Protein AF-A0A0E0ALT7-F1 (afdb_monomer)

Nearest PDB structures (foldseek):
  3t4s-assembly1_A  TM=9.962E-01  e=2.705E-13  Arabidopsis thaliana
  3t4t-assembly1_B  TM=9.961E-01  e=7.423E-13  Arabidopsis thaliana
  3t4q-assembly1_A  TM=9.962E-01  e=1.039E-12  Arabidopsis thaliana

Radius of gyration: 17.49 Å; Cα contacts (8 Å, |Δi|>4): 103; chains: 1; bounding box: 49×44×40 Å

Secondary structure (DSSP, 8-state):
-HHHHHHHHHHHHHHHHHHHIIIIIISSS----HHHHHHHHHHGGGG-TT-S--EEE--EEGGGHHHHHHHHTS--B-TTSSBPPP-SEE--EEEEPPP-PPPHHHHTTSS--

Organism: NCBI:txid40148

Structure (mmCIF, N/CA/C/O backbone):
data_AF-A0A0E0ALT7-F1
#
_entry.id   AF-A0A0E0ALT7-F1
#
loop_
_atom_site.group_PDB
_atom_site.id
_atom_site.type_symbol
_atom_site.label_atom_id
_atom_site.label_alt_id
_atom_site.label_comp_id
_atom_site.label_asym_id
_atom_site.label_entity_id
_atom_site.label_seq_id
_atom_site.pdbx_PDB_ins_code
_atom_site.Cartn_x
_atom_site.Cartn_y
_atom_site.Cartn_z
_atom_site.occupancy
_atom_site.B_iso_or_equiv
_atom_site.auth_seq_id
_atom_site.auth_comp_id
_atom_site.auth_asym_id
_atom_site.auth_atom_id
_atom_site.pdbx_PDB_model_num
ATOM 1 N N . MET A 1 1 ? 4.319 16.113 -23.425 1.00 69.81 1 MET A N 1
ATOM 2 C CA . MET A 1 1 ? 5.439 16.011 -22.458 1.00 69.81 1 MET A CA 1
ATOM 3 C C . MET A 1 1 ? 4.958 15.789 -21.023 1.00 69.81 1 MET A C 1
ATOM 5 O O . MET A 1 1 ? 5.185 14.700 -20.518 1.00 69.81 1 MET A O 1
ATOM 9 N N . LEU A 1 2 ? 4.265 16.734 -20.362 1.00 85.00 2 LEU A N 1
ATOM 10 C CA . LEU A 1 2 ? 3.747 16.507 -18.992 1.00 85.00 2 LEU A CA 1
ATOM 11 C C . LEU A 1 2 ? 2.653 15.423 -18.943 1.00 85.00 2 LEU A C 1
ATOM 13 O O . LEU A 1 2 ? 2.668 14.558 -18.072 1.00 85.00 2 LEU A O 1
ATOM 17 N N . GLN A 1 3 ? 1.733 15.450 -19.911 1.00 83.75 3 GLN A N 1
ATOM 18 C CA . GLN A 1 3 ? 0.645 14.474 -20.026 1.00 83.75 3 GLN A CA 1
ATOM 19 C C . GLN A 1 3 ? 1.167 13.039 -20.212 1.00 83.75 3 GLN A C 1
ATOM 21 O O . GLN A 1 3 ? 0.667 12.121 -19.569 1.00 83.75 3 GLN A O 1
ATOM 26 N N . ASP A 1 4 ? 2.225 12.859 -21.007 1.00 83.06 4 ASP A N 1
ATOM 27 C CA . ASP A 1 4 ? 2.850 11.550 -21.241 1.00 83.06 4 ASP A CA 1
ATOM 28 C C . ASP A 1 4 ? 3.526 11.017 -19.969 1.00 83.06 4 ASP A C 1
ATOM 30 O O . ASP A 1 4 ? 3.352 9.858 -19.602 1.00 83.06 4 ASP A O 1
ATOM 34 N N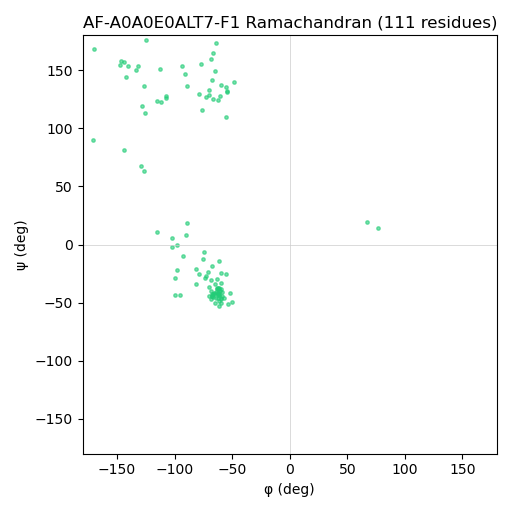 . GLN A 1 5 ? 4.241 11.876 -19.233 1.00 79.06 5 GLN A N 1
ATOM 35 C CA . GLN A 1 5 ? 4.865 11.508 -17.955 1.00 79.06 5 GLN A CA 1
ATOM 36 C C . GLN A 1 5 ? 3.838 11.156 -16.870 1.00 79.06 5 GLN A C 1
ATOM 38 O O . GLN A 1 5 ? 4.091 10.277 -16.039 1.00 79.06 5 GLN A O 1
ATOM 43 N N . PHE A 1 6 ? 2.676 11.814 -16.878 1.00 85.38 6 PHE A N 1
ATOM 44 C CA . PHE A 1 6 ? 1.562 11.471 -15.999 1.00 85.38 6 PHE A CA 1
ATOM 45 C C . PHE A 1 6 ? 0.958 10.112 -16.367 1.00 85.38 6 PHE A C 1
ATOM 47 O O . PHE A 1 6 ? 0.808 9.263 -15.491 1.00 85.38 6 PHE A O 1
ATOM 54 N N . ALA A 1 7 ? 0.693 9.870 -17.655 1.00 85.69 7 ALA A N 1
ATOM 55 C CA . ALA A 1 7 ? 0.159 8.596 -18.135 1.00 85.69 7 ALA A CA 1
ATOM 56 C C . ALA A 1 7 ? 1.082 7.414 -17.789 1.00 85.69 7 ALA A C 1
ATOM 58 O O . ALA A 1 7 ? 0.614 6.403 -17.267 1.00 85.69 7 ALA A O 1
ATOM 59 N N . VAL A 1 8 ? 2.397 7.565 -17.985 1.00 87.00 8 VAL A N 1
ATOM 60 C CA . VAL A 1 8 ? 3.397 6.558 -17.583 1.00 87.00 8 VAL A CA 1
ATOM 61 C C . VAL A 1 8 ? 3.349 6.308 -16.072 1.00 87.00 8 VAL A C 1
ATOM 63 O O . VAL A 1 8 ? 3.275 5.159 -15.638 1.00 87.00 8 VAL A O 1
ATOM 66 N N . SER A 1 9 ? 3.305 7.375 -15.266 1.00 86.69 9 SER A N 1
ATOM 67 C CA . SER A 1 9 ? 3.258 7.250 -13.803 1.00 86.69 9 SER A CA 1
ATOM 68 C C . SER A 1 9 ? 1.999 6.512 -13.326 1.00 86.69 9 SER A C 1
ATOM 70 O O . SER A 1 9 ? 2.093 5.652 -12.451 1.00 86.69 9 SER A O 1
ATOM 72 N N . VAL A 1 10 ? 0.828 6.815 -13.902 1.00 89.62 10 VAL A N 1
ATOM 73 C CA . VAL A 1 10 ? -0.451 6.170 -13.552 1.00 89.62 10 VAL A CA 1
ATOM 74 C C . VAL A 1 10 ? -0.465 4.701 -13.961 1.00 89.62 10 VAL A C 1
ATOM 76 O O . VAL A 1 10 ? -0.847 3.855 -13.152 1.00 89.62 10 VAL A O 1
ATOM 79 N N . ASN A 1 11 ? 0.003 4.379 -15.169 1.00 91.44 11 ASN A N 1
ATOM 80 C CA . ASN A 1 11 ? 0.091 2.995 -15.633 1.00 91.44 11 ASN A CA 1
ATOM 81 C C . ASN A 1 11 ? 0.974 2.154 -14.705 1.00 91.44 11 ASN A C 1
ATOM 83 O O . ASN A 1 11 ? 0.616 1.031 -14.349 1.00 91.44 11 ASN A O 1
ATOM 87 N N . HIS A 1 12 ? 2.088 2.718 -14.238 1.00 91.00 12 HIS A N 1
ATOM 88 C CA . HIS A 1 12 ? 2.962 2.010 -13.309 1.00 91.00 12 HIS A CA 1
ATOM 89 C C . HIS A 1 12 ? 2.342 1.840 -11.915 1.00 91.00 12 HIS A C 1
ATOM 91 O O . HIS A 1 12 ? 2.500 0.795 -11.287 1.00 91.00 12 HIS A O 1
ATOM 97 N N . VAL A 1 13 ? 1.588 2.827 -11.419 1.00 92.56 13 VAL A N 1
ATOM 98 C CA . VAL A 1 13 ? 0.816 2.679 -10.169 1.00 92.56 13 VAL A CA 1
ATOM 99 C C . VAL A 1 13 ? -0.262 1.601 -10.308 1.00 92.56 13 VAL A C 1
ATOM 101 O O . VAL A 1 13 ? -0.456 0.813 -9.385 1.00 92.56 13 VAL A O 1
ATOM 104 N N . HIS A 1 14 ? -0.918 1.507 -11.465 1.00 93.06 14 HIS A N 1
ATOM 105 C CA . HIS A 1 14 ? -1.872 0.437 -11.742 1.00 93.06 14 HIS A CA 1
ATOM 106 C C . HIS A 1 14 ? -1.202 -0.947 -11.703 1.00 93.06 14 HIS A C 1
ATOM 108 O O . HIS A 1 14 ? -1.715 -1.864 -11.062 1.00 93.06 14 HIS A O 1
ATOM 114 N N . ALA A 1 15 ? -0.008 -1.085 -12.288 1.00 93.94 15 ALA A N 1
ATOM 115 C CA . ALA A 1 15 ? 0.774 -2.318 -12.200 1.00 93.94 15 ALA A CA 1
ATOM 116 C C . ALA A 1 15 ? 1.154 -2.677 -10.748 1.00 93.94 15 ALA A C 1
ATOM 118 O O . ALA A 1 15 ? 1.090 -3.846 -10.367 1.00 93.94 15 ALA A O 1
ATOM 119 N N . LEU A 1 16 ? 1.483 -1.688 -9.906 1.00 94.31 16 LEU A N 1
ATOM 120 C CA . LEU A 1 16 ? 1.714 -1.920 -8.474 1.00 94.31 16 LEU A CA 1
ATOM 121 C C . LEU A 1 16 ? 0.463 -2.421 -7.748 1.00 94.31 16 LEU A C 1
ATOM 123 O O . LEU A 1 16 ? 0.583 -3.273 -6.872 1.00 94.31 16 LEU A O 1
ATOM 127 N N . ALA A 1 17 ? -0.724 -1.923 -8.101 1.00 93.50 17 ALA A N 1
ATOM 128 C CA . ALA A 1 17 ? -1.970 -2.414 -7.517 1.00 93.50 17 ALA A CA 1
ATOM 129 C C . ALA A 1 17 ? -2.187 -3.902 -7.844 1.00 93.50 17 ALA A C 1
ATOM 131 O O . ALA A 1 17 ? -2.493 -4.685 -6.948 1.00 93.50 17 ALA A O 1
ATOM 132 N N . ILE A 1 18 ? -1.937 -4.308 -9.095 1.00 94.25 18 ILE A N 1
ATOM 133 C CA . ILE A 1 18 ? -1.997 -5.717 -9.521 1.00 94.25 18 ILE A CA 1
ATOM 134 C C . ILE A 1 18 ? -0.964 -6.566 -8.767 1.00 94.25 18 ILE A C 1
ATOM 136 O O . ILE A 1 18 ? -1.276 -7.673 -8.327 1.00 94.25 18 ILE A O 1
ATOM 140 N N . LEU A 1 19 ? 0.253 -6.046 -8.575 1.00 94.44 19 LEU A N 1
ATOM 141 C CA . LEU A 1 19 ? 1.300 -6.717 -7.802 1.00 94.44 19 LEU A CA 1
ATOM 142 C C . LEU A 1 19 ? 0.840 -6.971 -6.362 1.00 94.44 19 LEU A C 1
ATOM 144 O O . LEU A 1 19 ? 0.976 -8.090 -5.873 1.00 94.44 19 LEU A O 1
ATOM 148 N N . VAL A 1 20 ? 0.254 -5.973 -5.697 1.00 94.31 20 VAL A N 1
ATOM 149 C CA . VAL A 1 20 ? -0.269 -6.156 -4.336 1.00 94.31 20 VAL A CA 1
ATOM 150 C C . VAL A 1 20 ? -1.375 -7.210 -4.319 1.00 94.31 20 VAL A C 1
ATOM 152 O O . VAL A 1 20 ? -1.286 -8.137 -3.524 1.00 94.31 20 VAL A O 1
ATOM 155 N N . VAL A 1 21 ? -2.359 -7.142 -5.222 1.00 93.62 21 VAL A N 1
ATOM 156 C CA . VAL A 1 21 ? -3.424 -8.163 -5.318 1.00 93.62 21 VAL A CA 1
ATOM 157 C C . VAL A 1 21 ? -2.838 -9.572 -5.444 1.00 93.62 21 VAL A C 1
ATOM 159 O O . VAL A 1 21 ? -3.114 -10.442 -4.622 1.00 93.62 21 VAL A O 1
ATOM 162 N N . THR A 1 22 ? -1.921 -9.756 -6.388 1.00 94.50 22 THR A N 1
ATOM 163 C CA . THR A 1 22 ? -1.362 -11.074 -6.712 1.00 94.50 22 THR A CA 1
ATOM 164 C C . THR A 1 22 ? -0.496 -11.646 -5.584 1.00 94.50 22 THR A C 1
ATOM 166 O O . THR A 1 22 ? -0.563 -12.835 -5.275 1.00 94.50 22 THR A O 1
ATOM 169 N N . PHE A 1 23 ? 0.374 -10.829 -4.984 1.00 94.38 23 PHE A N 1
ATOM 170 C CA . PHE A 1 23 ? 1.404 -11.323 -4.062 1.00 94.38 23 PHE A CA 1
ATOM 171 C C . PHE A 1 23 ? 1.027 -11.200 -2.584 1.00 94.38 23 PHE A C 1
ATOM 173 O O . PHE A 1 23 ? 1.593 -11.930 -1.770 1.00 94.38 23 PHE A O 1
ATOM 180 N N . HIS A 1 24 ? 0.097 -10.309 -2.235 1.00 93.06 24 HIS A N 1
ATOM 181 C CA . HIS A 1 24 ? -0.404 -10.168 -0.869 1.00 93.06 24 HIS A CA 1
ATOM 182 C C . HIS A 1 24 ? -1.689 -10.970 -0.631 1.00 93.06 24 HIS A C 1
ATOM 184 O O . HIS A 1 24 ? -1.790 -11.618 0.406 1.00 93.06 24 HIS A O 1
ATOM 190 N N . TYR A 1 25 ? -2.649 -10.943 -1.567 1.00 91.25 25 TYR A N 1
ATOM 191 C CA . TYR A 1 25 ? -3.964 -11.568 -1.370 1.00 91.25 25 TYR A CA 1
ATOM 192 C C . TYR A 1 25 ? -4.095 -12.949 -2.028 1.00 91.25 25 TYR A C 1
ATOM 194 O O . TYR A 1 25 ? -4.609 -13.864 -1.393 1.00 91.25 25 TYR A O 1
ATOM 202 N N . ASP A 1 26 ? -3.627 -13.137 -3.267 1.00 91.38 26 ASP A N 1
ATOM 203 C CA . ASP A 1 26 ? -3.865 -14.406 -3.982 1.00 91.38 26 ASP A CA 1
ATOM 204 C C . ASP A 1 26 ? -2.880 -15.52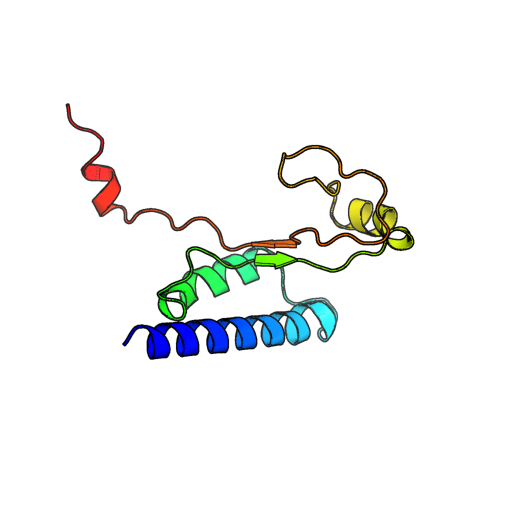2 -3.574 1.00 91.38 26 ASP A C 1
ATOM 206 O O . ASP A 1 26 ? -3.227 -16.707 -3.517 1.00 91.38 26 ASP A O 1
ATOM 210 N N . LYS A 1 27 ? -1.628 -15.164 -3.264 1.00 90.69 27 LYS A N 1
ATOM 211 C CA . LYS A 1 27 ? -0.576 -16.104 -2.837 1.00 90.69 27 LYS A CA 1
ATOM 212 C C . LYS A 1 27 ? -0.729 -16.488 -1.360 1.00 90.69 27 LYS A C 1
ATOM 214 O O . LYS A 1 27 ? -0.778 -15.622 -0.496 1.00 90.69 27 LYS A O 1
ATOM 219 N N . HIS A 1 28 ? -0.707 -17.793 -1.074 1.00 87.25 28 HIS A N 1
ATOM 220 C CA . HIS A 1 28 ? -0.756 -18.340 0.287 1.00 87.25 28 HIS A CA 1
ATOM 221 C C . HIS A 1 28 ? 0.430 -19.299 0.531 1.00 87.25 28 HIS A C 1
ATOM 223 O O . HIS A 1 28 ? 0.470 -20.361 -0.096 1.00 87.25 28 HIS A O 1
ATOM 229 N N . PRO A 1 29 ? 1.394 -18.965 1.417 1.00 86.62 29 PRO A N 1
ATOM 230 C CA . PRO A 1 29 ? 1.471 -17.743 2.228 1.00 86.62 29 PRO A CA 1
ATOM 231 C C . PRO A 1 29 ? 1.737 -16.476 1.385 1.00 86.62 29 PRO A C 1
ATOM 233 O O . PRO A 1 29 ? 2.252 -16.599 0.266 1.00 86.62 29 PRO A O 1
ATOM 236 N N . PRO A 1 30 ? 1.418 -15.272 1.908 1.00 89.81 30 PRO A N 1
ATOM 237 C CA . PRO A 1 30 ? 1.720 -14.013 1.235 1.00 89.81 30 PRO A CA 1
ATOM 238 C C . PRO A 1 30 ? 3.208 -13.917 0.898 1.00 89.81 30 PRO A C 1
ATOM 240 O O . PRO A 1 30 ? 4.069 -14.168 1.740 1.00 89.81 30 PRO A O 1
ATOM 243 N N . ALA A 1 31 ? 3.507 -13.548 -0.343 1.00 91.69 31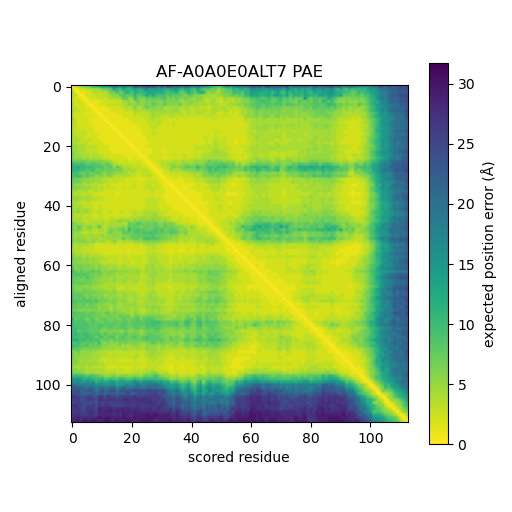 ALA A N 1
ATOM 244 C CA . ALA A 1 31 ? 4.869 -13.410 -0.857 1.00 91.69 31 ALA A CA 1
ATOM 245 C C . ALA A 1 31 ? 5.321 -11.941 -0.933 1.00 91.69 31 ALA A C 1
ATOM 247 O O . ALA A 1 31 ? 6.389 -11.648 -1.469 1.00 91.69 31 ALA A O 1
ATOM 248 N N . LEU A 1 32 ? 4.495 -11.019 -0.427 1.00 93.62 32 LEU A N 1
ATOM 249 C CA . LEU A 1 32 ? 4.792 -9.597 -0.334 1.00 93.62 32 LEU A CA 1
ATOM 250 C C . LEU A 1 32 ? 4.874 -9.168 1.132 1.00 93.62 32 LEU A C 1
ATOM 252 O O . LEU A 1 32 ? 3.916 -9.306 1.888 1.00 93.62 32 LEU A O 1
ATOM 256 N N . ASP A 1 33 ? 6.005 -8.584 1.503 1.00 92.75 33 ASP A N 1
ATOM 257 C CA . ASP A 1 33 ? 6.228 -7.896 2.771 1.00 92.75 33 ASP A CA 1
ATOM 258 C C . ASP A 1 33 ? 6.718 -6.455 2.523 1.00 92.75 33 ASP A C 1
ATOM 260 O O . ASP A 1 33 ? 6.914 -6.022 1.380 1.00 92.75 33 ASP A O 1
ATOM 264 N N . GLN A 1 34 ? 6.885 -5.683 3.601 1.00 93.06 34 GLN A N 1
ATOM 265 C CA . GLN A 1 34 ? 7.340 -4.291 3.526 1.00 93.06 34 GLN A CA 1
ATOM 266 C C . GLN A 1 34 ? 8.724 -4.172 2.874 1.00 93.06 34 GLN A C 1
ATOM 268 O O . GLN A 1 34 ? 8.940 -3.240 2.100 1.00 93.06 34 GLN A O 1
ATOM 273 N N . ASP A 1 35 ? 9.643 -5.101 3.141 1.00 93.19 35 ASP A N 1
ATOM 274 C CA . ASP A 1 35 ? 11.000 -5.063 2.589 1.00 93.19 35 ASP A CA 1
ATOM 275 C C . ASP A 1 35 ? 11.001 -5.345 1.081 1.00 93.19 35 ASP A C 1
ATOM 277 O O . ASP A 1 35 ? 11.606 -4.600 0.302 1.00 93.19 35 ASP A O 1
ATOM 281 N N . THR A 1 36 ? 10.250 -6.355 0.642 1.00 93.38 36 THR A N 1
ATOM 282 C CA . THR A 1 36 ? 10.068 -6.701 -0.772 1.00 93.38 36 THR A CA 1
ATOM 283 C C . THR A 1 36 ? 9.403 -5.553 -1.519 1.00 93.38 36 THR A C 1
ATOM 285 O O . THR A 1 36 ? 9.895 -5.140 -2.575 1.00 93.38 36 THR A O 1
ATOM 288 N N . PHE A 1 37 ? 8.334 -4.977 -0.954 1.00 94.75 37 PHE A N 1
ATOM 289 C CA . PHE A 1 37 ? 7.673 -3.811 -1.534 1.00 94.75 37 PHE A CA 1
ATOM 290 C C . PHE A 1 37 ? 8.642 -2.631 -1.644 1.00 94.75 37 PHE A C 1
ATOM 292 O O . PHE A 1 37 ? 8.795 -2.076 -2.731 1.00 94.75 37 PHE A O 1
ATOM 299 N N . ALA A 1 38 ? 9.346 -2.283 -0.561 1.00 93.56 38 ALA A N 1
ATOM 300 C CA . ALA A 1 38 ? 10.296 -1.174 -0.503 1.00 93.56 38 ALA A CA 1
ATOM 301 C C . ALA A 1 38 ? 11.415 -1.297 -1.545 1.00 93.56 38 ALA A C 1
ATOM 303 O O . ALA A 1 38 ? 11.719 -0.326 -2.247 1.00 93.56 38 ALA A O 1
ATOM 304 N N . VAL A 1 39 ? 12.014 -2.485 -1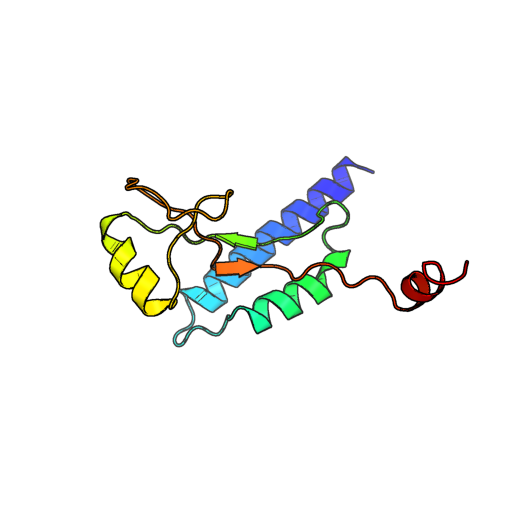.674 1.00 92.56 39 VAL A N 1
ATOM 305 C CA . VAL A 1 39 ? 13.064 -2.758 -2.664 1.00 92.56 39 VAL A CA 1
ATOM 306 C C . VAL A 1 39 ? 12.512 -2.637 -4.081 1.00 92.56 39 VAL A C 1
ATOM 308 O O . VAL A 1 39 ? 13.136 -1.979 -4.920 1.00 92.56 39 VAL A O 1
ATOM 311 N N . TYR A 1 40 ? 11.346 -3.228 -4.350 1.00 92.62 40 TYR A N 1
ATOM 312 C CA . TYR A 1 40 ? 10.727 -3.188 -5.672 1.00 92.62 40 TYR A CA 1
ATOM 313 C C . TYR A 1 40 ? 10.410 -1.749 -6.093 1.00 92.62 40 TYR A C 1
ATOM 315 O O . TYR A 1 40 ? 10.889 -1.279 -7.127 1.00 92.62 40 TYR A O 1
ATOM 323 N N . VAL A 1 41 ? 9.693 -0.993 -5.256 1.00 93.19 41 VAL A N 1
ATOM 324 C CA . VAL A 1 41 ? 9.292 0.378 -5.595 1.00 93.19 41 VAL A CA 1
ATOM 325 C C . VAL A 1 41 ? 10.475 1.342 -5.657 1.00 93.19 41 VAL A C 1
ATOM 327 O O . VAL A 1 41 ? 10.437 2.273 -6.462 1.00 93.19 41 VAL A O 1
ATOM 330 N N . ALA A 1 42 ?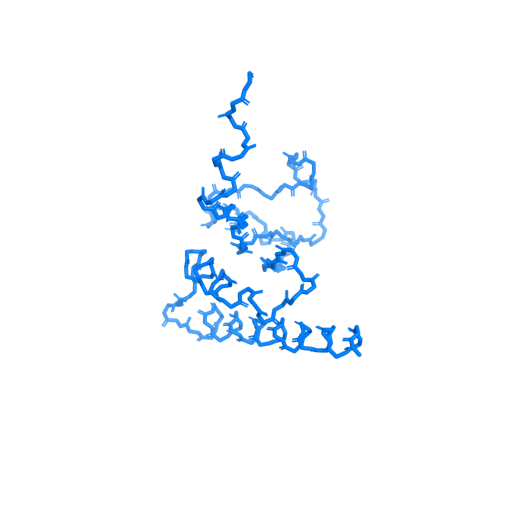 11.539 1.132 -4.875 1.00 90.25 42 ALA A N 1
ATOM 331 C CA . ALA A 1 42 ? 12.759 1.929 -4.985 1.00 90.25 42 ALA A CA 1
ATOM 332 C C . ALA A 1 42 ? 13.465 1.691 -6.329 1.00 90.25 42 ALA A C 1
ATOM 334 O O . ALA A 1 42 ? 13.839 2.659 -7.006 1.00 90.25 42 ALA A O 1
ATOM 335 N N . ARG A 1 43 ? 13.590 0.420 -6.742 1.00 90.19 43 ARG A N 1
ATOM 336 C CA . ARG A 1 43 ? 14.195 0.031 -8.026 1.00 90.19 43 ARG A CA 1
ATOM 337 C C . ARG A 1 43 ? 13.409 0.577 -9.209 1.00 90.19 43 ARG A C 1
ATOM 339 O O . ARG A 1 43 ? 14.023 1.121 -10.113 1.00 90.19 43 ARG A O 1
ATOM 346 N N . THR A 1 44 ? 12.080 0.536 -9.169 1.00 90.62 44 THR A N 1
ATOM 347 C CA . THR A 1 44 ? 11.227 1.062 -10.248 1.00 90.62 44 THR A CA 1
ATOM 348 C C . THR A 1 44 ? 10.866 2.542 -10.069 1.00 90.62 44 THR A C 1
ATOM 350 O O . THR A 1 44 ? 9.868 3.002 -10.618 1.00 90.62 44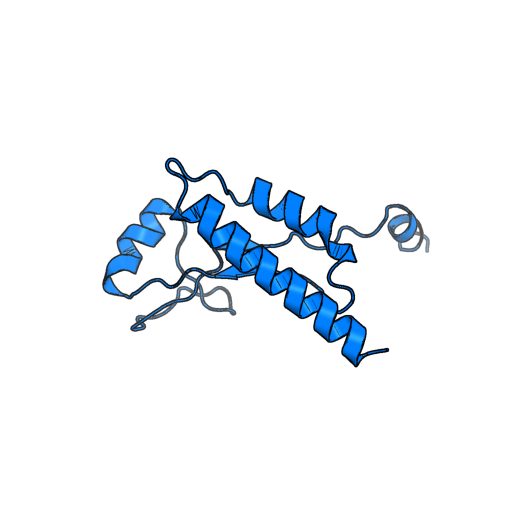 THR A O 1
ATOM 353 N N . SER A 1 45 ? 11.584 3.314 -9.245 1.00 87.25 45 SER A N 1
ATOM 354 C CA . SER A 1 45 ? 11.208 4.719 -9.005 1.00 87.25 45 SER A CA 1
ATOM 355 C C . SER A 1 45 ? 11.386 5.614 -10.239 1.00 87.25 45 SER A C 1
ATOM 357 O O . SER A 1 45 ? 10.796 6.687 -10.298 1.00 87.25 45 SER A O 1
ATOM 359 N N . PHE A 1 46 ? 12.178 5.181 -11.224 1.00 85.00 46 PHE A N 1
ATOM 360 C CA . PHE A 1 46 ? 12.346 5.875 -12.504 1.00 85.00 46 PHE A CA 1
ATOM 361 C C . PHE A 1 46 ? 11.102 5.786 -13.407 1.00 85.00 46 PHE A C 1
ATOM 363 O O . PHE A 1 46 ? 10.890 6.679 -14.218 1.00 85.00 46 PHE A O 1
ATOM 370 N N . GLU A 1 47 ? 10.247 4.775 -13.216 1.00 84.06 47 GLU A N 1
ATOM 371 C CA . GLU A 1 47 ? 8.982 4.574 -13.956 1.00 84.06 47 GLU A CA 1
ATOM 372 C C . GLU A 1 47 ? 7.885 5.557 -13.512 1.00 84.06 47 GLU A C 1
ATOM 374 O O . GLU A 1 47 ? 6.796 5.607 -14.073 1.00 84.06 47 GLU A O 1
ATOM 379 N N . ARG A 1 48 ? 8.153 6.349 -12.468 1.00 85.00 48 ARG A N 1
ATOM 380 C CA . ARG A 1 48 ? 7.214 7.316 -11.890 1.00 85.00 48 ARG A CA 1
ATOM 381 C C . ARG A 1 48 ? 7.889 8.685 -11.764 1.00 85.00 48 ARG A C 1
ATOM 383 O O . ARG A 1 48 ? 8.138 9.136 -10.646 1.00 85.00 48 ARG A O 1
ATOM 390 N N . PRO A 1 49 ? 8.216 9.355 -12.884 1.00 78.69 49 PRO A N 1
ATOM 391 C CA . PRO A 1 49 ? 9.012 10.586 -12.881 1.00 78.69 49 PRO A CA 1
ATOM 392 C C . PRO A 1 49 ? 8.388 11.737 -12.078 1.00 78.69 49 PRO A C 1
ATOM 394 O O . PRO A 1 49 ? 9.118 12.609 -11.611 1.00 78.69 49 PRO A O 1
ATOM 397 N N . LEU A 1 50 ? 7.063 11.736 -11.893 1.00 85.00 50 LEU A N 1
ATOM 398 C CA . LEU A 1 50 ? 6.322 12.801 -11.206 1.00 85.00 50 LEU A CA 1
ATOM 399 C C . LEU A 1 50 ? 5.915 12.457 -9.762 1.00 85.00 50 LEU A C 1
ATOM 401 O O . LEU A 1 50 ? 5.320 13.298 -9.092 1.00 85.00 50 LEU A O 1
ATOM 405 N N . LEU A 1 51 ? 6.213 11.250 -9.263 1.00 85.19 51 LEU A N 1
ATOM 406 C CA . LEU A 1 51 ? 5.814 10.820 -7.917 1.00 85.19 51 LEU A CA 1
ATOM 407 C C . LEU A 1 51 ? 7.016 10.775 -6.971 1.00 85.19 51 LEU A C 1
ATOM 409 O O . LEU A 1 51 ? 8.025 10.123 -7.240 1.00 85.19 51 LEU A O 1
ATOM 413 N N . SER A 1 52 ? 6.891 11.443 -5.823 1.00 85.06 52 SER A N 1
ATOM 414 C CA . SER A 1 52 ? 7.918 11.451 -4.772 1.00 85.06 52 SER A CA 1
ATOM 415 C C . SER A 1 52 ? 8.001 10.122 -4.014 1.00 85.06 52 SER A C 1
ATOM 417 O O . SER A 1 52 ? 9.073 9.753 -3.528 1.00 85.06 52 SER A O 1
ATOM 419 N N . GLY A 1 53 ? 6.893 9.384 -3.951 1.00 88.81 53 GLY A N 1
ATOM 420 C CA . GLY A 1 53 ? 6.791 8.079 -3.315 1.00 88.81 53 GLY A CA 1
ATOM 421 C C . GLY A 1 53 ? 5.466 7.397 -3.637 1.00 88.81 53 GLY A C 1
ATOM 422 O O . GLY A 1 53 ? 4.550 8.010 -4.183 1.00 88.81 53 GLY A O 1
ATOM 423 N N . VAL A 1 54 ? 5.381 6.114 -3.297 1.00 93.38 54 VAL A N 1
ATOM 424 C CA . VAL A 1 54 ? 4.154 5.313 -3.368 1.00 93.38 54 VAL A CA 1
ATOM 425 C C . VAL A 1 54 ? 3.992 4.517 -2.080 1.00 93.38 54 VAL A C 1
ATOM 427 O O . VAL A 1 54 ? 4.976 4.155 -1.431 1.00 93.38 54 VAL A O 1
ATOM 430 N N . ALA A 1 55 ? 2.749 4.247 -1.712 1.00 95.06 55 ALA A N 1
ATOM 431 C CA . ALA A 1 55 ? 2.401 3.467 -0.539 1.00 95.06 55 ALA A CA 1
ATOM 432 C C . ALA A 1 55 ? 1.117 2.683 -0.811 1.00 95.06 55 ALA A C 1
ATOM 434 O O . ALA A 1 55 ? 0.310 3.086 -1.650 1.00 95.06 55 ALA A O 1
ATOM 435 N N . TYR A 1 56 ? 0.942 1.575 -0.099 1.00 95.38 56 TYR A N 1
ATOM 436 C CA . TYR A 1 56 ? -0.275 0.784 -0.107 1.00 95.38 5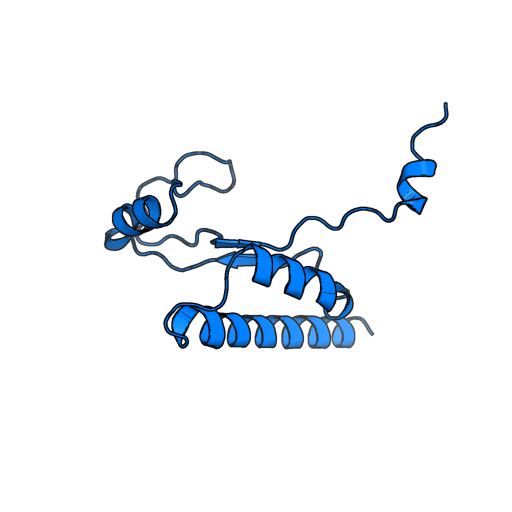6 TYR A CA 1
ATOM 437 C C . TYR A 1 56 ? -0.962 0.887 1.253 1.00 95.38 56 TYR A C 1
ATOM 439 O O . TYR A 1 56 ? -0.369 0.576 2.292 1.00 95.38 56 TYR A O 1
ATOM 447 N N . ALA A 1 57 ? -2.214 1.337 1.221 1.00 95.06 57 ALA A N 1
ATOM 448 C CA . ALA A 1 57 ? -3.090 1.409 2.375 1.00 95.06 57 ALA A CA 1
ATOM 449 C C . ALA A 1 57 ? -4.164 0.328 2.263 1.00 95.06 57 ALA A C 1
ATOM 451 O O . ALA A 1 57 ? -4.861 0.242 1.251 1.00 95.06 57 ALA A O 1
ATOM 452 N N . GLN A 1 58 ? -4.285 -0.490 3.302 1.00 94.00 58 GLN A N 1
ATOM 453 C CA . GLN A 1 58 ? -5.279 -1.553 3.355 1.00 94.00 58 GLN A CA 1
ATOM 454 C C . GLN A 1 58 ? -6.572 -1.010 3.952 1.00 94.00 58 GLN A C 1
ATOM 456 O O . GLN A 1 58 ? -6.533 -0.317 4.963 1.00 94.00 58 GLN A O 1
ATOM 461 N N . ARG A 1 59 ? -7.724 -1.350 3.366 1.00 94.81 59 ARG A N 1
ATOM 462 C CA . ARG A 1 59 ? -9.019 -1.039 3.980 1.00 94.81 59 ARG A CA 1
ATOM 463 C C . ARG A 1 59 ? -9.255 -1.956 5.180 1.00 94.81 59 ARG A C 1
ATOM 465 O O . ARG A 1 59 ? -9.206 -3.175 5.031 1.00 94.81 59 ARG A O 1
ATOM 472 N N . VAL A 1 60 ? -9.554 -1.369 6.334 1.00 94.94 60 VAL A N 1
ATOM 473 C CA . VAL A 1 60 ? -9.867 -2.076 7.584 1.00 94.94 60 VAL A CA 1
ATOM 474 C C . VAL A 1 60 ? -11.180 -1.527 8.126 1.00 94.94 60 VAL A C 1
ATOM 476 O O . VAL A 1 60 ? -11.275 -0.338 8.415 1.00 94.94 60 VAL A O 1
ATOM 479 N N . VAL A 1 61 ? -12.201 -2.372 8.256 1.00 96.19 61 VAL A N 1
ATOM 480 C CA . VAL A 1 61 ? -13.472 -1.975 8.885 1.00 96.19 61 VAL A CA 1
ATOM 481 C C . VAL A 1 61 ? -13.322 -1.930 10.403 1.00 96.19 61 VAL A C 1
ATOM 483 O O . VAL A 1 61 ? -12.475 -2.625 10.965 1.00 96.19 61 VAL A O 1
ATOM 486 N N . HIS A 1 62 ? -14.155 -1.144 11.087 1.00 93.75 62 HIS A N 1
ATOM 487 C CA . HIS A 1 62 ? -14.082 -1.001 12.544 1.00 93.75 62 HIS A CA 1
ATOM 488 C C . HIS A 1 62 ? -14.087 -2.340 13.292 1.00 93.75 62 HIS A C 1
ATOM 490 O O . HIS A 1 62 ? -13.300 -2.529 14.217 1.00 93.75 62 HIS A O 1
ATOM 496 N N . ALA A 1 63 ? -14.929 -3.279 12.848 1.00 94.88 63 ALA A N 1
ATOM 497 C CA . ALA A 1 63 ? -15.052 -4.611 13.437 1.00 94.88 63 ALA A 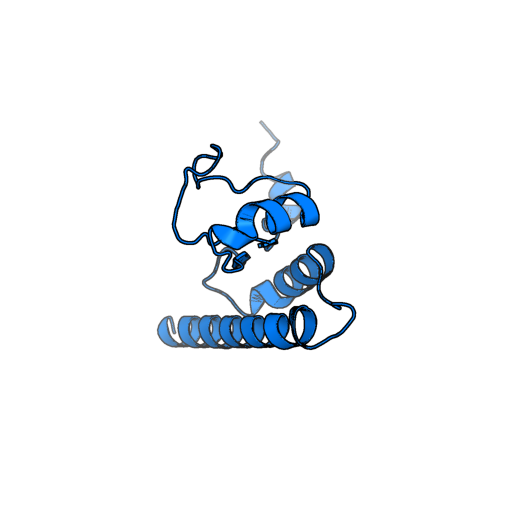CA 1
ATOM 498 C C . ALA A 1 63 ? -13.737 -5.413 13.408 1.00 94.88 63 ALA A C 1
ATOM 500 O O . ALA A 1 63 ? -13.451 -6.157 14.342 1.00 94.88 63 ALA A O 1
ATOM 501 N N . ASP A 1 64 ? -12.910 -5.210 12.379 1.00 94.81 64 ASP A N 1
ATOM 502 C CA . ASP A 1 64 ? -11.655 -5.940 12.188 1.00 94.81 64 ASP A CA 1
ATOM 503 C C . ASP A 1 64 ? -10.451 -5.212 12.802 1.00 94.81 64 ASP A C 1
ATOM 505 O O . ASP A 1 64 ? -9.371 -5.800 12.909 1.00 94.81 64 ASP A O 1
ATOM 509 N N . ARG A 1 65 ? -10.616 -3.954 13.242 1.00 93.94 65 ARG A N 1
ATOM 510 C CA . ARG A 1 65 ? -9.528 -3.098 13.746 1.00 93.94 65 ARG A CA 1
ATOM 511 C C . ARG A 1 65 ? -8.677 -3.791 14.804 1.00 93.94 65 ARG A C 1
ATOM 513 O O . ARG A 1 65 ? -7.457 -3.780 14.696 1.00 93.94 65 ARG A O 1
ATOM 520 N N . GLU A 1 66 ? -9.300 -4.384 15.819 1.00 94.06 66 GLU A N 1
ATOM 521 C CA . GLU A 1 66 ? -8.561 -4.996 16.928 1.00 94.06 66 GLU A CA 1
ATOM 522 C C . GLU A 1 66 ? -7.730 -6.198 16.457 1.00 94.06 66 GLU A C 1
ATOM 524 O O . GLU A 1 66 ? -6.567 -6.352 16.832 1.00 94.06 66 GLU A O 1
ATOM 529 N N . SER A 1 67 ? -8.308 -7.035 15.592 1.00 95.12 67 SER A N 1
ATOM 530 C CA . SER A 1 67 ? -7.603 -8.175 15.005 1.00 95.12 67 SER A CA 1
ATOM 531 C C . SER A 1 67 ? -6.432 -7.725 14.127 1.00 95.12 67 SER A C 1
ATOM 533 O O . SER A 1 67 ? -5.340 -8.284 14.226 1.00 95.12 67 SER A O 1
ATOM 535 N N . PHE A 1 68 ? -6.632 -6.659 13.350 1.00 94.50 68 PHE A N 1
ATOM 536 C CA . PHE A 1 68 ? -5.621 -6.062 12.494 1.00 94.50 68 PHE A CA 1
ATOM 537 C C . PHE A 1 68 ? -4.465 -5.480 13.315 1.00 94.50 68 PHE A C 1
ATOM 539 O O . PHE A 1 68 ? -3.311 -5.815 13.065 1.00 94.50 68 PHE A O 1
ATOM 546 N N . GLU A 1 69 ? -4.748 -4.669 14.338 1.00 94.94 69 GLU A N 1
ATOM 547 C CA . GLU A 1 69 ? -3.715 -4.065 15.192 1.00 94.94 69 GLU A CA 1
ATOM 548 C C . GLU A 1 69 ? -2.892 -5.135 15.933 1.00 94.94 69 GLU A C 1
ATOM 550 O O . GLU A 1 69 ? -1.669 -5.019 16.036 1.00 94.94 69 GLU A O 1
ATOM 555 N N . ARG A 1 70 ? -3.531 -6.226 16.384 1.00 95.38 70 ARG A N 1
ATOM 556 C CA . ARG A 1 70 ? -2.835 -7.373 16.996 1.00 95.38 70 ARG A CA 1
ATOM 557 C C . ARG A 1 70 ? -1.934 -8.116 16.008 1.00 95.38 70 ARG A C 1
ATOM 559 O O . ARG A 1 70 ? -0.831 -8.497 16.383 1.00 95.38 70 ARG A O 1
ATOM 566 N N . GLN A 1 71 ? -2.390 -8.328 14.772 1.00 91.81 71 GLN A N 1
ATOM 567 C CA . GLN A 1 71 ? -1.602 -8.994 13.726 1.00 91.81 71 GLN A CA 1
ATOM 568 C C . GLN A 1 71 ? -0.413 -8.141 13.270 1.00 91.81 71 GLN A C 1
ATOM 570 O O . GLN A 1 71 ? 0.674 -8.664 13.045 1.00 91.81 71 GLN A O 1
ATOM 575 N N . GLN A 1 72 ? -0.621 -6.832 13.139 1.00 89.94 72 GLN A N 1
ATOM 576 C CA . GLN A 1 72 ? 0.394 -5.885 12.687 1.00 89.94 72 GLN A CA 1
ATOM 577 C C . GLN A 1 72 ? 1.397 -5.502 13.787 1.00 89.94 72 GLN A C 1
ATOM 579 O O . GLN A 1 72 ? 2.523 -5.104 13.490 1.00 89.94 72 GLN A O 1
ATOM 584 N N . GLY A 1 73 ? 1.000 -5.599 15.060 1.00 92.94 73 GLY A N 1
ATOM 585 C CA . GLY A 1 73 ? 1.823 -5.205 16.206 1.00 92.94 73 GLY A CA 1
ATOM 586 C C . GLY A 1 73 ? 1.900 -3.690 16.428 1.00 92.94 73 GLY A C 1
ATOM 587 O O . GLY A 1 73 ? 2.759 -3.219 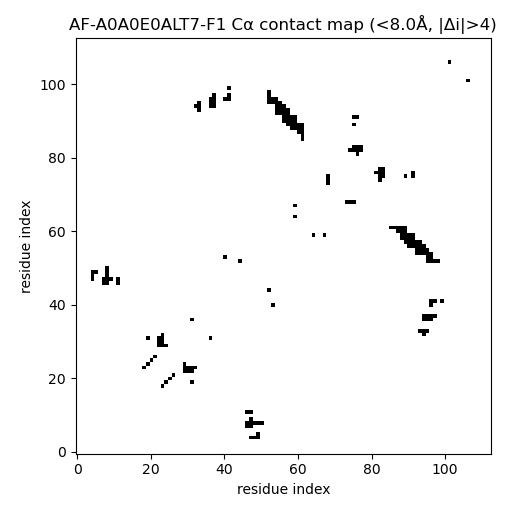17.175 1.00 92.94 73 GLY A O 1
ATOM 588 N N . TRP A 1 74 ? 1.022 -2.910 15.791 1.00 93.75 74 TRP A N 1
ATOM 589 C CA . TRP A 1 74 ? 0.926 -1.457 15.947 1.00 93.75 74 TRP A CA 1
ATOM 590 C C . TRP A 1 74 ? -0.521 -0.965 15.823 1.00 93.75 74 TRP A C 1
ATOM 592 O O . TRP A 1 74 ? -1.370 -1.625 15.231 1.00 93.75 74 TRP A O 1
ATOM 602 N N . ILE A 1 75 ? -0.795 0.216 16.386 1.00 94.12 75 ILE A N 1
ATOM 603 C CA . ILE A 1 75 ? -2.130 0.835 16.393 1.00 94.12 75 ILE A CA 1
ATOM 604 C C . ILE A 1 75 ? -2.347 1.755 15.193 1.00 94.12 75 ILE A C 1
ATOM 606 O O . ILE A 1 75 ? -1.419 2.450 14.767 1.00 94.12 75 ILE A O 1
ATOM 610 N N . ILE A 1 76 ? -3.579 1.832 14.690 1.00 93.06 76 ILE A N 1
ATOM 611 C CA . ILE A 1 76 ? -3.929 2.762 13.614 1.00 93.06 76 ILE A CA 1
ATOM 612 C C . ILE A 1 76 ? -3.822 4.196 14.143 1.00 93.06 76 ILE A C 1
ATOM 614 O O . ILE A 1 76 ? -4.440 4.562 15.148 1.00 93.06 76 ILE A O 1
ATOM 618 N N . LYS A 1 77 ? -3.039 5.023 13.445 1.00 92.75 77 LYS A N 1
ATOM 619 C CA . LYS A 1 77 ? -2.801 6.426 13.799 1.00 92.75 77 LYS A CA 1
ATOM 620 C C . LYS A 1 77 ? -3.417 7.368 12.775 1.00 92.75 77 LYS A C 1
ATOM 622 O O . LYS A 1 77 ? -3.506 7.052 11.592 1.00 92.75 77 LYS A O 1
ATOM 627 N N . THR A 1 78 ? -3.795 8.553 13.234 1.00 91.75 78 THR A N 1
ATOM 628 C CA . THR A 1 78 ? -4.123 9.691 12.380 1.00 91.75 78 THR A CA 1
ATOM 629 C C . THR A 1 78 ? -2.869 10.177 11.649 1.00 91.75 78 THR A C 1
ATOM 631 O O . THR A 1 78 ? -1.737 9.890 12.046 1.00 91.75 78 THR A O 1
ATOM 634 N N . MET A 1 79 ? -3.045 11.002 10.613 1.00 89.50 79 MET A N 1
ATOM 635 C CA . MET A 1 79 ? -1.918 11.647 9.918 1.00 89.50 79 MET A CA 1
ATOM 636 C C . MET A 1 79 ? -1.093 12.579 10.826 1.00 89.50 79 MET A C 1
ATOM 638 O O . MET A 1 79 ? 0.018 12.952 10.467 1.00 89.50 79 MET A O 1
ATOM 642 N N . LYS A 1 80 ? -1.620 12.943 12.005 1.00 89.81 80 LYS A N 1
ATOM 643 C CA . LYS A 1 80 ? -0.922 13.712 13.046 1.00 89.81 80 LYS A CA 1
ATOM 644 C C . LYS A 1 80 ? -0.174 12.823 14.052 1.00 89.81 80 LYS A C 1
ATOM 646 O O . LYS A 1 80 ? 0.344 13.332 15.036 1.00 89.81 80 LYS A O 1
ATOM 651 N N . HIS A 1 81 ? -0.098 11.515 13.799 1.00 86.62 81 HIS A N 1
ATOM 652 C CA . HIS A 1 81 ? 0.536 10.505 14.655 1.00 86.62 81 HIS A CA 1
ATOM 653 C C . HIS A 1 81 ? -0.156 10.246 16.004 1.00 86.62 81 HIS A C 1
ATOM 655 O O . HIS A 1 81 ? 0.440 9.641 16.895 1.00 86.62 81 HIS A O 1
ATOM 661 N N . GLU A 1 82 ? -1.428 10.618 16.130 1.00 91.25 82 GLU A N 1
ATOM 662 C CA . GLU A 1 82 ? -2.261 10.330 17.304 1.00 91.25 82 GLU A CA 1
ATOM 663 C C . GLU A 1 82 ? -3.057 9.032 17.093 1.00 91.25 82 GLU A C 1
ATOM 665 O O . GLU A 1 82 ? -3.329 8.685 15.943 1.00 91.25 82 GLU A O 1
ATOM 670 N N . PRO A 1 83 ? -3.457 8.297 18.144 1.00 91.12 83 PRO A N 1
ATOM 671 C CA . PRO A 1 83 ? -4.348 7.147 17.997 1.00 91.12 83 PRO A CA 1
ATOM 672 C C . PRO A 1 83 ? -5.636 7.530 17.261 1.00 91.12 83 PRO A C 1
ATOM 674 O O . PRO A 1 83 ? -6.272 8.530 17.592 1.00 91.12 83 PRO A O 1
ATOM 677 N N . SER A 1 84 ? -6.022 6.747 16.253 1.00 91.38 84 SER A N 1
ATOM 678 C CA . SER A 1 84 ? -7.216 7.062 15.466 1.00 91.38 84 SER A CA 1
ATOM 679 C C . SER A 1 84 ? -8.490 6.860 16.301 1.00 91.38 84 SER A C 1
ATOM 681 O O . SER A 1 84 ? -8.620 5.803 16.940 1.00 91.38 84 SER A O 1
ATOM 683 N N . PRO A 1 85 ? -9.440 7.819 16.303 1.00 92.44 85 PRO A N 1
ATOM 684 C CA . PRO A 1 85 ? -10.727 7.648 16.974 1.00 92.44 85 PRO A CA 1
ATOM 685 C C . PRO A 1 85 ? -11.549 6.512 16.339 1.00 92.44 85 PRO A C 1
ATOM 687 O O . PRO A 1 85 ? -11.169 5.922 15.322 1.00 92.44 85 PRO A O 1
ATOM 690 N N . ALA A 1 86 ? -12.683 6.167 16.949 1.00 92.06 86 ALA A N 1
ATOM 691 C CA . ALA A 1 86 ? -13.627 5.232 16.341 1.00 92.06 86 ALA A CA 1
ATOM 692 C C . ALA A 1 86 ? -14.158 5.813 15.015 1.00 92.06 86 ALA A C 1
ATOM 694 O O . ALA A 1 86 ? -14.641 6.943 14.979 1.00 92.06 86 ALA A O 1
ATOM 695 N N . GLN A 1 87 ? -14.005 5.053 13.934 1.00 93.12 87 GLN A N 1
ATOM 696 C CA . GLN A 1 87 ? -14.482 5.346 12.583 1.00 93.12 87 GLN A CA 1
ATOM 697 C C . GLN A 1 87 ? -15.004 4.044 11.984 1.00 93.12 87 GLN A C 1
ATOM 699 O O . GLN A 1 87 ? -14.526 2.977 12.373 1.00 93.12 87 GLN A O 1
ATOM 704 N N . ASP A 1 88 ? -15.937 4.143 11.039 1.00 93.69 88 ASP A N 1
ATOM 705 C CA . ASP A 1 88 ? -16.536 2.982 10.367 1.00 93.69 88 ASP A CA 1
ATOM 706 C C . ASP A 1 88 ? -15.492 2.177 9.578 1.00 93.69 88 ASP A C 1
ATOM 708 O O . ASP A 1 88 ? -15.509 0.942 9.568 1.00 93.69 88 ASP A O 1
ATOM 712 N N . GLU A 1 89 ? -14.538 2.879 8.963 1.00 94.81 89 GLU A N 1
ATOM 713 C CA . GLU A 1 89 ? -13.432 2.301 8.211 1.00 94.81 89 GLU A CA 1
ATOM 714 C C . GLU A 1 89 ? -12.136 3.099 8.383 1.00 94.81 89 GLU A C 1
ATOM 716 O O . GLU A 1 89 ? -12.133 4.290 8.694 1.00 94.81 89 GLU A O 1
ATOM 721 N N . TYR A 1 90 ? -11.021 2.417 8.149 1.00 94.56 90 TYR A N 1
ATOM 722 C CA . TYR A 1 90 ? -9.671 2.953 8.191 1.00 94.56 90 TYR A CA 1
ATOM 723 C C . TYR A 1 90 ? -8.904 2.532 6.938 1.00 94.56 90 TYR A C 1
ATOM 725 O O . TYR A 1 90 ? -9.155 1.473 6.360 1.00 94.56 90 TYR A O 1
ATOM 733 N N . ALA A 1 91 ? -7.910 3.336 6.563 1.00 95.88 91 ALA A N 1
ATOM 734 C CA . ALA A 1 91 ? -6.970 3.020 5.492 1.00 95.88 91 ALA A CA 1
ATOM 735 C C . ALA A 1 91 ? -5.517 3.145 5.986 1.00 95.88 91 ALA A C 1
ATOM 737 O O . ALA A 1 91 ? -4.789 4.040 5.542 1.00 95.88 91 ALA A O 1
ATOM 738 N N . PRO A 1 92 ? -5.079 2.328 6.964 1.00 94.69 92 PRO A N 1
ATOM 739 C CA . PRO A 1 92 ? -3.707 2.392 7.436 1.00 94.69 92 PRO A CA 1
ATOM 740 C C . PRO A 1 92 ? -2.716 1.925 6.359 1.00 94.69 92 PRO A C 1
ATOM 742 O O . PRO A 1 92 ? -2.958 0.968 5.622 1.00 94.69 92 PRO A O 1
ATOM 745 N N . VAL A 1 93 ? -1.572 2.606 6.286 1.00 94.81 93 VAL A N 1
ATOM 746 C CA . VAL A 1 93 ? -0.487 2.267 5.359 1.00 94.81 93 VAL A CA 1
ATOM 747 C C . VAL A 1 93 ? 0.269 1.052 5.886 1.00 94.81 93 VAL A C 1
ATOM 749 O O . VAL A 1 93 ? 0.913 1.145 6.928 1.00 94.81 93 VAL A O 1
ATOM 752 N N . ILE A 1 94 ? 0.216 -0.058 5.149 1.00 94.31 94 ILE A N 1
ATOM 753 C CA . ILE A 1 94 ? 0.942 -1.292 5.489 1.00 94.31 94 ILE A CA 1
ATOM 754 C C . ILE A 1 94 ? 2.239 -1.439 4.694 1.00 94.31 94 ILE A C 1
ATOM 756 O O . ILE A 1 94 ? 3.194 -2.022 5.199 1.00 94.31 94 ILE A O 1
ATOM 760 N N . TYR A 1 95 ? 2.291 -0.874 3.478 1.00 94.75 95 TYR A N 1
ATOM 761 C CA . TYR A 1 95 ? 3.500 -0.854 2.662 1.00 94.75 95 TYR A CA 1
ATOM 762 C C . TYR A 1 95 ? 3.862 0.554 2.216 1.00 94.75 95 TYR A C 1
ATOM 764 O O . TYR A 1 95 ? 3.004 1.313 1.772 1.00 94.75 95 TYR A O 1
ATOM 772 N N . SER A 1 96 ? 5.140 0.915 2.284 1.00 93.88 96 SER A N 1
ATOM 773 C CA . SER A 1 96 ? 5.603 2.252 1.906 1.00 93.88 96 SER A CA 1
ATOM 774 C C . SER A 1 96 ? 6.950 2.241 1.194 1.00 93.88 96 SER A C 1
ATOM 776 O O . SER A 1 96 ? 7.846 1.454 1.505 1.00 93.88 96 SER A O 1
ATOM 778 N N . GLN A 1 97 ? 7.100 3.141 0.220 1.00 90.50 97 GLN A N 1
ATOM 779 C CA . GLN A 1 97 ? 8.386 3.422 -0.402 1.00 90.50 97 GLN A CA 1
ATOM 780 C C . GLN A 1 97 ? 9.296 4.146 0.605 1.00 90.50 97 GLN A C 1
ATOM 782 O O . GLN A 1 97 ? 8.899 5.185 1.139 1.00 90.50 97 GLN A O 1
ATOM 787 N N . PRO A 1 98 ? 10.538 3.673 0.825 1.00 84.75 98 PRO A N 1
ATOM 788 C CA . PRO A 1 98 ? 11.483 4.389 1.664 1.00 84.75 98 PRO A CA 1
ATOM 789 C C . PRO A 1 98 ? 11.843 5.735 1.022 1.00 84.75 98 PRO A C 1
ATOM 791 O O . PRO A 1 98 ? 11.894 5.843 -0.212 1.00 84.75 98 PRO A O 1
ATOM 794 N N . PRO A 1 99 ? 12.144 6.766 1.829 1.00 75.50 99 PRO A N 1
ATOM 795 C CA . PRO A 1 99 ? 12.580 8.048 1.301 1.00 75.50 99 PRO A CA 1
ATOM 796 C C . PRO A 1 99 ? 13.801 7.849 0.403 1.00 75.50 99 PRO A C 1
ATOM 798 O O . PRO A 1 99 ? 14.730 7.106 0.740 1.00 75.50 99 PRO A O 1
ATOM 801 N N . ARG A 1 100 ? 13.802 8.515 -0.758 1.00 65.88 100 ARG A N 1
ATOM 802 C CA . ARG A 1 100 ? 14.941 8.494 -1.681 1.00 65.88 100 ARG A CA 1
ATOM 803 C C . ARG A 1 100 ? 16.186 8.945 -0.923 1.00 65.88 100 ARG A C 1
ATOM 805 O O . ARG A 1 100 ? 16.307 10.116 -0.569 1.00 65.88 100 ARG A O 1
ATOM 812 N N . ARG A 1 101 ? 17.116 8.018 -0.669 1.00 57.38 101 ARG A N 1
ATOM 813 C CA . ARG A 1 101 ? 18.421 8.391 -0.122 1.00 57.38 101 ARG A CA 1
ATOM 814 C C . ARG A 1 101 ? 19.082 9.337 -1.125 1.00 57.38 101 ARG A C 1
ATOM 816 O O . ARG A 1 101 ? 19.155 8.985 -2.305 1.00 57.38 101 ARG A O 1
ATOM 823 N N . PRO A 1 102 ? 19.553 10.520 -0.697 1.00 52.09 102 PRO A N 1
ATOM 824 C CA . PRO A 1 102 ? 20.321 11.371 -1.584 1.00 52.09 102 PRO A CA 1
ATOM 825 C C . PRO A 1 102 ? 21.557 10.596 -2.039 1.00 52.09 102 PRO A C 1
ATOM 827 O O . PRO A 1 102 ? 22.203 9.906 -1.244 1.00 52.09 102 PRO A O 1
ATOM 830 N N . SER A 1 103 ? 21.875 10.706 -3.325 1.00 49.41 103 SER A N 1
ATOM 831 C CA . SER A 1 103 ? 23.113 10.188 -3.899 1.00 49.41 103 SER A CA 1
ATOM 832 C C . SER A 1 103 ? 24.313 10.618 -3.038 1.00 49.41 103 SER A C 1
ATOM 834 O O . SER A 1 103 ? 24.345 11.766 -2.579 1.00 49.41 103 SER A O 1
ATOM 836 N N . PRO A 1 104 ? 25.316 9.747 -2.812 1.00 54.38 104 PRO A N 1
ATOM 837 C CA . PRO A 1 104 ? 26.474 10.060 -1.964 1.00 54.38 104 PRO A CA 1
ATOM 838 C C . PRO A 1 104 ? 27.211 11.337 -2.409 1.00 54.38 104 PRO A C 1
ATOM 840 O O . PRO A 1 104 ? 27.778 12.049 -1.583 1.00 54.38 104 PRO A O 1
ATOM 843 N N . THR A 1 105 ? 27.106 11.698 -3.688 1.00 50.66 105 THR A N 1
ATOM 844 C CA . THR A 1 105 ? 27.624 12.936 -4.286 1.00 50.66 105 THR A CA 1
ATOM 845 C C . THR A 1 105 ? 26.988 14.214 -3.720 1.00 50.66 105 THR A C 1
ATOM 847 O O . THR A 1 105 ? 27.645 15.248 -3.641 1.00 50.66 105 THR A O 1
ATOM 850 N N . SER A 1 106 ? 25.729 14.161 -3.277 1.00 50.38 106 SER A N 1
ATOM 851 C CA . SER A 1 106 ? 24.999 15.303 -2.705 1.00 50.38 106 SER A CA 1
ATOM 852 C C . SER A 1 106 ? 25.333 15.534 -1.226 1.00 50.38 106 SER A C 1
ATOM 854 O O . SER A 1 106 ? 25.158 16.641 -0.721 1.00 50.38 106 SER A O 1
ATOM 856 N N . ARG A 1 107 ? 25.850 14.510 -0.530 1.00 48.44 107 ARG A N 1
ATOM 857 C CA . ARG A 1 107 ? 26.248 14.594 0.885 1.00 48.44 107 ARG A CA 1
ATOM 858 C C . ARG A 1 107 ? 27.545 15.386 1.071 1.00 48.44 107 ARG A C 1
ATOM 860 O O . ARG A 1 107 ? 27.700 16.055 2.084 1.00 48.44 107 ARG A O 1
ATOM 867 N N . LYS A 1 108 ? 28.423 15.384 0.061 1.00 50.16 108 LYS A N 1
ATOM 868 C CA . LYS A 1 108 ? 29.695 16.124 0.075 1.00 50.16 108 LYS A CA 1
ATOM 869 C C . LYS A 1 108 ? 29.543 17.639 -0.135 1.00 50.16 108 LYS A C 1
ATOM 871 O O . LYS A 1 108 ? 30.490 18.367 0.098 1.00 50.16 108 LYS A O 1
ATOM 876 N N . ARG A 1 109 ? 28.365 18.132 -0.552 1.00 50.81 109 ARG A N 1
ATOM 877 C CA . ARG A 1 109 ? 28.106 19.576 -0.759 1.00 50.81 109 ARG A CA 1
ATOM 878 C C . ARG A 1 109 ? 27.399 20.277 0.411 1.00 50.81 109 ARG A C 1
ATOM 880 O O . ARG A 1 109 ? 27.116 21.462 0.305 1.00 50.81 109 ARG A O 1
ATOM 887 N N . ARG A 1 110 ? 27.065 19.566 1.496 1.00 51.59 110 ARG A N 1
ATOM 888 C CA . ARG A 1 110 ? 26.347 20.127 2.664 1.00 51.59 110 ARG A CA 1
ATOM 889 C C . ARG A 1 110 ? 27.158 20.140 3.964 1.00 51.59 110 ARG A C 1
ATOM 891 O O . ARG A 1 110 ? 26.591 20.404 5.015 1.00 51.59 110 ARG A O 1
ATOM 898 N N . GLY A 1 111 ? 28.456 19.869 3.899 1.00 52.12 111 GLY A N 1
ATOM 899 C CA . GLY A 1 111 ? 29.349 19.950 5.051 1.00 52.12 111 GLY A CA 1
ATOM 900 C C . GLY A 1 111 ? 30.713 20.455 4.621 1.00 52.12 111 GLY A C 1
ATOM 901 O O . GLY A 1 111 ? 31.587 19.638 4.377 1.00 52.12 111 GLY A O 1
ATOM 902 N N . GLU A 1 112 ? 30.832 21.773 4.469 1.00 45.25 112 GLU A N 1
ATOM 903 C CA . GLU A 1 112 ? 32.084 22.544 4.523 1.00 45.25 112 GLU A CA 1
ATOM 904 C C . GLU A 1 112 ? 31.729 24.042 4.524 1.00 45.25 112 GLU A C 1
ATOM 906 O O . GLU A 1 112 ? 31.523 24.654 3.476 1.00 45.25 112 GLU A O 1
ATOM 911 N N . SER A 1 113 ? 31.554 24.595 5.727 1.00 39.97 113 SER A N 1
ATOM 912 C CA . SER A 1 113 ? 31.908 25.957 6.169 1.00 39.97 113 SER A CA 1
ATOM 913 C C . SER A 1 113 ? 31.638 26.046 7.665 1.00 39.97 113 SER A C 1
ATOM 915 O O . SER A 1 113 ? 30.495 25.721 8.059 1.00 39.97 113 SER A O 1
#

Sequence (113 aa):
MLQDQFAVSVNHVHALAILVVTFHYDKHPPALDQDTFAVYVARTSFERPLLSGVAYAQRVVHADRESFERQQGWIIKTMKHEPSPAQDEYAPVIYSQPPRRPSPTSRKRRGES

pLDDT: mean 86.09, std 13.92, range [39.97, 96.19]

Mean predicted aligned error: 7.67 Å

Solvent-accessible surface area (backbone atoms only — not comparable to full-atom values): 6875 Å² total; per-residue (Å²): 109,71,68,56,47,50,52,46,28,51,54,48,51,52,52,50,52,53,48,46,47,50,28,48,69,71,33,84,75,58,76,55,50,50,67,58,48,22,54,50,49,58,72,52,43,78,57,24,81,83,54,93,68,58,68,44,56,49,83,39,44,49,90,47,42,66,61,50,27,64,74,70,73,51,75,62,55,39,100,85,74,43,79,50,74,96,51,76,62,43,64,54,73,71,34,54,43,68,78,81,74,75,57,74,78,62,61,68,76,76,69,88,132

InterPro domains:
  IPR006189 CHASE domain [PF03924] (31-101)
  IPR006189 CHASE domain [PS50839] (28-113)
  IPR042240 CHASE domain superfamily [G3DSA:3.30.450.350] (32-108)

Foldseek 3Di:
DVVVLVVQQVVVVVVVVVVCCVQPPVDVVRNDAQVNLQVVCLVCVVSNVPDQWDFFWDKDALVCQVVVCVVLVHAAADPVRHGDDDDRIDGGTRYIHDGPDPDPVVVVVPDDD